Protein AF-A0A945K4Z3-F1 (afdb_monomer)

Structure (mmCIF, N/CA/C/O backbone):
data_AF-A0A945K4Z3-F1
#
_entry.id   AF-A0A945K4Z3-F1
#
loop_
_atom_site.group_PDB
_atom_site.id
_atom_site.type_symbol
_atom_site.label_atom_id
_atom_site.label_alt_id
_atom_site.label_comp_id
_atom_site.label_asym_id
_atom_site.label_entity_id
_atom_site.label_seq_id
_atom_site.pdbx_PDB_ins_code
_atom_site.Cartn_x
_atom_site.Cartn_y
_atom_site.Cartn_z
_atom_site.occupancy
_atom_site.B_iso_or_equiv
_atom_site.auth_seq_id
_atom_site.auth_comp_id
_atom_site.auth_asym_id
_atom_site.auth_atom_id
_atom_site.pdbx_PDB_model_num
ATOM 1 N N . ASN A 1 1 ? 0.523 -4.259 -17.256 1.00 83.69 1 ASN A N 1
ATOM 2 C CA . ASN A 1 1 ? -0.052 -3.913 -15.933 1.00 83.69 1 ASN A CA 1
ATOM 3 C C . ASN A 1 1 ? 0.681 -2.708 -15.361 1.00 83.69 1 ASN A C 1
ATOM 5 O O . ASN A 1 1 ? 0.975 -2.673 -14.169 1.00 83.69 1 ASN A O 1
ATOM 9 N N . SER A 1 2 ? 0.991 -1.750 -16.234 1.00 90.00 2 SER A N 1
ATOM 10 C CA . SER A 1 2 ? 1.442 -0.426 -15.845 1.00 90.00 2 SER A CA 1
ATOM 11 C C . SER A 1 2 ? 0.207 0.399 -15.482 1.00 90.00 2 SER A C 1
ATOM 13 O O . SER A 1 2 ? -0.814 0.267 -16.160 1.00 90.00 2 SER A O 1
ATOM 15 N N . PRO A 1 3 ? 0.252 1.267 -14.459 1.00 90.25 3 PRO A N 1
ATOM 16 C CA . PRO A 1 3 ? -0.795 2.262 -14.246 1.00 90.25 3 PRO A CA 1
ATOM 17 C C . PRO A 1 3 ? -1.034 3.139 -15.486 1.00 90.25 3 PRO A C 1
ATOM 19 O O . PRO A 1 3 ? -2.177 3.495 -15.768 1.00 90.25 3 PRO A O 1
ATOM 22 N N . PHE A 1 4 ? 0.016 3.432 -16.263 1.00 90.62 4 PHE A N 1
ATOM 23 C CA . PHE A 1 4 ? -0.075 4.251 -17.474 1.00 90.62 4 PHE A CA 1
ATOM 24 C C . PHE A 1 4 ? -0.859 3.580 -18.604 1.00 90.62 4 PHE A C 1
ATOM 26 O O . PHE A 1 4 ? -1.441 4.293 -19.413 1.00 90.62 4 PHE A O 1
ATOM 33 N N . ASP A 1 5 ? -0.964 2.244 -18.613 1.00 88.62 5 ASP A N 1
ATOM 34 C CA . ASP A 1 5 ? -1.812 1.509 -19.567 1.00 88.62 5 ASP A CA 1
ATOM 35 C C . ASP A 1 5 ? -3.299 1.898 -19.420 1.00 88.62 5 ASP A C 1
ATOM 37 O O . ASP A 1 5 ? -4.086 1.730 -20.350 1.00 88.62 5 ASP A O 1
ATOM 41 N N . TYR A 1 6 ? -3.694 2.394 -18.241 1.00 87.44 6 TYR A N 1
ATOM 42 C CA . TYR A 1 6 ? -5.079 2.729 -17.902 1.00 87.44 6 TYR A CA 1
ATOM 43 C C . TYR A 1 6 ? -5.324 4.237 -17.794 1.00 87.44 6 TYR A C 1
ATOM 45 O O . TYR A 1 6 ? -6.465 4.687 -17.920 1.00 87.44 6 TYR A O 1
ATOM 53 N N . ILE A 1 7 ? -4.273 5.031 -17.575 1.00 82.75 7 ILE A N 1
ATOM 54 C CA . ILE A 1 7 ? -4.362 6.492 -17.555 1.00 82.75 7 ILE A CA 1
ATOM 55 C C . ILE A 1 7 ? -4.650 6.963 -18.985 1.00 82.75 7 ILE A C 1
ATOM 57 O O . ILE A 1 7 ? -3.858 6.744 -19.893 1.00 82.75 7 ILE A O 1
ATOM 61 N N . ASN A 1 8 ? -5.797 7.617 -19.181 1.00 74.94 8 ASN A N 1
ATOM 62 C CA . ASN A 1 8 ? -6.318 8.051 -20.488 1.00 74.94 8 ASN A CA 1
ATOM 63 C C . ASN A 1 8 ? -6.754 6.921 -21.438 1.00 74.94 8 ASN A C 1
ATOM 65 O O . ASN A 1 8 ? -7.020 7.180 -22.612 1.00 74.94 8 ASN A O 1
ATOM 69 N N . ALA A 1 9 ? -6.879 5.685 -20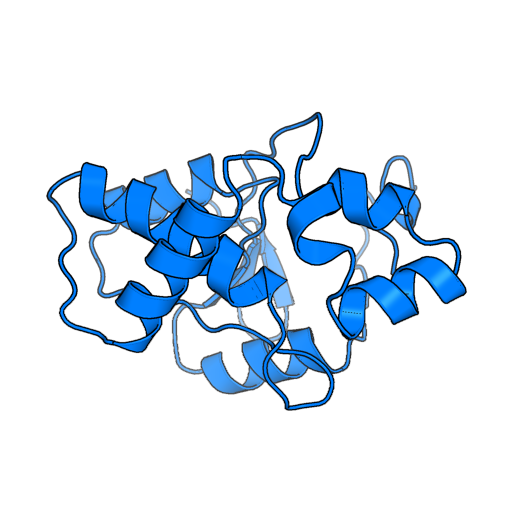.952 1.00 82.38 9 ALA A N 1
ATOM 70 C CA . ALA A 1 9 ? -7.488 4.615 -21.729 1.00 82.38 9 ALA A CA 1
ATOM 71 C C . ALA A 1 9 ? -9.018 4.772 -21.784 1.00 82.38 9 ALA A C 1
ATOM 73 O O . ALA A 1 9 ? -9.649 5.253 -20.838 1.00 82.38 9 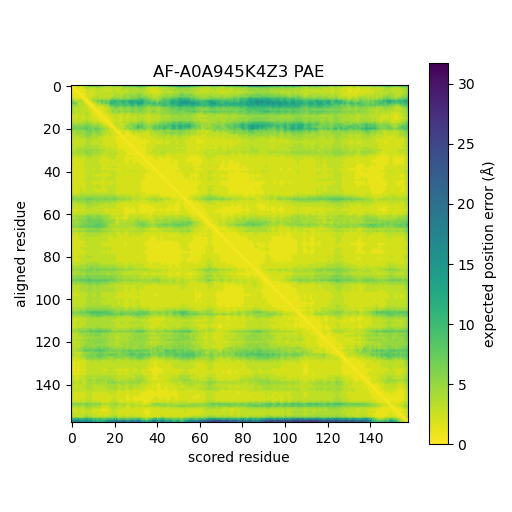ALA A O 1
ATOM 74 N N . ASP A 1 10 ? -9.641 4.304 -22.868 1.00 86.88 10 ASP A N 1
ATOM 75 C CA . ASP A 1 10 ? -11.102 4.223 -22.983 1.00 86.88 10 ASP A CA 1
ATOM 76 C C . ASP A 1 10 ? -11.646 3.037 -22.162 1.00 86.88 10 ASP A C 1
ATOM 78 O O . ASP A 1 10 ? -12.059 2.003 -22.693 1.00 86.88 10 ASP A O 1
ATOM 82 N N . VAL A 1 11 ? -11.576 3.167 -20.835 1.00 88.38 11 VAL A N 1
ATOM 83 C CA . VAL A 1 11 ? -12.037 2.166 -19.854 1.00 88.38 11 VAL A CA 1
ATOM 84 C C . VAL A 1 11 ? -13.273 2.623 -19.079 1.00 88.38 11 VAL A C 1
ATOM 86 O O . VAL A 1 11 ? -13.839 1.862 -18.296 1.00 88.38 11 VAL A O 1
ATOM 89 N N . LYS A 1 12 ? -13.726 3.862 -19.294 1.00 88.00 12 LYS A N 1
ATOM 90 C CA . LYS A 1 12 ? -14.874 4.426 -18.582 1.00 88.00 12 LYS A CA 1
ATOM 91 C C . LYS A 1 12 ? -16.141 3.623 -18.888 1.00 88.00 12 LYS A C 1
ATOM 93 O O . LYS A 1 12 ? -16.474 3.387 -20.043 1.00 88.00 12 LYS A O 1
ATOM 98 N N . GLY A 1 13 ? -16.851 3.210 -17.838 1.00 89.69 13 GLY A N 1
ATOM 99 C CA . GLY A 1 13 ? -18.079 2.414 -17.954 1.00 89.69 13 GLY A CA 1
ATOM 100 C C . GLY A 1 13 ? -17.862 0.960 -18.391 1.00 89.69 13 GLY A C 1
ATOM 101 O O . GLY A 1 13 ? -18.836 0.227 -18.543 1.00 89.69 13 GLY A O 1
ATOM 102 N N . LYS A 1 14 ? -16.611 0.522 -18.577 1.00 92.50 14 LYS A N 1
ATOM 103 C CA . LYS A 1 14 ? -16.276 -0.858 -18.942 1.00 92.50 14 LYS A CA 1
ATOM 104 C C . LYS A 1 14 ? -15.877 -1.657 -17.704 1.00 92.50 14 LYS A C 1
ATOM 106 O O . LYS A 1 14 ? -15.382 -1.112 -16.721 1.00 92.50 14 LYS A O 1
ATOM 111 N N . THR A 1 15 ? -16.068 -2.972 -17.769 1.00 92.25 15 THR A N 1
ATOM 112 C CA . THR A 1 15 ? -15.500 -3.898 -16.780 1.00 92.25 15 THR A CA 1
ATOM 113 C C . THR A 1 15 ? -14.079 -4.251 -17.197 1.00 92.25 15 THR A C 1
ATOM 115 O O . THR A 1 15 ? -13.867 -4.751 -18.300 1.00 92.25 15 THR A O 1
ATOM 118 N N . LEU A 1 16 ? -13.114 -4.012 -16.311 1.00 91.44 16 LEU A N 1
ATOM 119 C CA . LEU A 1 16 ? -11.723 -4.379 -16.535 1.00 91.44 16 LEU A CA 1
ATOM 120 C C . LEU A 1 16 ? -11.427 -5.740 -15.891 1.00 91.44 16 LEU A C 1
ATOM 122 O O . LEU A 1 16 ? -11.556 -5.899 -14.679 1.00 91.44 16 LEU A O 1
ATOM 126 N N . VAL A 1 17 ? -11.003 -6.714 -16.699 1.00 90.56 17 VAL A N 1
ATOM 127 C CA . VAL A 1 17 ? -10.554 -8.026 -16.212 1.00 90.56 17 VAL A CA 1
ATOM 128 C C . VAL A 1 17 ? -9.042 -7.982 -16.010 1.00 90.56 17 VAL A C 1
ATOM 130 O O . VAL A 1 17 ? -8.273 -7.978 -16.969 1.00 90.56 17 VAL A O 1
ATOM 133 N N . LEU A 1 18 ? -8.616 -7.935 -14.748 1.00 87.06 18 LEU A N 1
ATOM 134 C CA . LEU A 1 18 ? -7.210 -7.904 -14.343 1.00 87.06 18 LEU A CA 1
ATOM 135 C C . LEU A 1 18 ? -6.791 -9.267 -13.800 1.00 87.06 18 LEU A C 1
ATOM 137 O O . LEU A 1 18 ? -7.379 -9.765 -12.844 1.00 87.06 18 LEU A O 1
ATOM 141 N N . THR A 1 19 ? -5.719 -9.830 -14.350 1.00 82.31 19 THR A N 1
ATOM 142 C CA . THR A 1 19 ? -5.050 -10.989 -13.755 1.00 82.31 19 THR A CA 1
ATOM 143 C C . THR A 1 19 ? -3.668 -10.590 -13.259 1.00 82.31 19 THR A C 1
ATOM 145 O O . THR A 1 19 ? -2.821 -10.104 -14.009 1.00 82.31 19 THR A O 1
ATOM 148 N N . THR A 1 20 ? -3.442 -10.755 -11.959 1.00 82.81 20 THR A N 1
ATOM 149 C CA . THR A 1 20 ? -2.131 -10.572 -11.329 1.00 82.81 20 THR A CA 1
ATOM 150 C C . THR A 1 20 ? -1.893 -11.728 -10.376 1.00 82.81 20 THR A C 1
ATOM 152 O O . THR A 1 20 ? -2.829 -12.199 -9.741 1.00 82.81 20 THR A O 1
ATOM 155 N N . THR A 1 21 ? -0.656 -12.203 -10.249 1.00 76.06 21 THR A N 1
ATOM 156 C CA . THR A 1 21 ? -0.379 -13.385 -9.418 1.00 76.06 21 THR A CA 1
ATOM 157 C C . THR A 1 21 ? -0.480 -13.082 -7.921 1.00 76.06 21 THR A C 1
ATOM 159 O O . THR A 1 21 ? -1.040 -13.877 -7.175 1.00 76.06 21 THR A O 1
ATOM 162 N N . ASN A 1 22 ? 0.046 -11.938 -7.471 1.00 87.31 22 ASN A N 1
ATOM 163 C CA . ASN A 1 22 ? 0.144 -11.641 -6.036 1.00 87.31 22 ASN A CA 1
ATOM 164 C C . ASN A 1 22 ? -1.129 -10.967 -5.504 1.00 87.31 22 ASN A C 1
ATOM 166 O O . ASN A 1 22 ? -1.696 -11.417 -4.511 1.00 87.31 22 ASN A O 1
ATOM 170 N N . GLY A 1 23 ? -1.612 -9.927 -6.197 1.00 87.56 23 GLY A N 1
ATOM 171 C CA . GLY A 1 23 ? -2.759 -9.134 -5.748 1.00 87.56 23 GLY A CA 1
ATOM 172 C C . GLY A 1 23 ? -4.049 -9.949 -5.669 1.00 87.56 23 GLY A C 1
ATOM 173 O O . GLY A 1 23 ? -4.733 -9.918 -4.649 1.00 87.56 23 GLY A O 1
ATOM 174 N N . THR A 1 24 ? -4.353 -10.745 -6.701 1.00 89.06 24 THR A N 1
ATOM 175 C CA . THR A 1 24 ? -5.568 -11.584 -6.700 1.00 89.06 24 THR A CA 1
ATOM 176 C C . THR A 1 24 ? -5.538 -12.644 -5.599 1.00 89.06 24 THR A C 1
ATOM 178 O O . THR A 1 24 ? -6.554 -12.870 -4.949 1.00 89.06 24 THR A O 1
ATOM 181 N N . LYS A 1 25 ? -4.367 -13.235 -5.317 1.00 91.44 25 LYS A N 1
ATOM 182 C CA . LYS A 1 25 ? -4.189 -14.202 -4.227 1.00 91.44 25 LYS A CA 1
ATOM 183 C C . LYS A 1 25 ? -4.400 -13.563 -2.851 1.00 91.44 25 LYS A C 1
ATOM 185 O O . LYS A 1 25 ? -5.060 -14.164 -2.009 1.00 91.44 25 LYS A O 1
ATOM 190 N N . ALA A 1 26 ? -3.873 -12.359 -2.625 1.00 93.94 26 ALA A N 1
ATOM 191 C CA . ALA A 1 26 ? -4.065 -11.633 -1.368 1.00 93.94 26 ALA A CA 1
ATOM 192 C C . ALA A 1 26 ? -5.547 -11.299 -1.12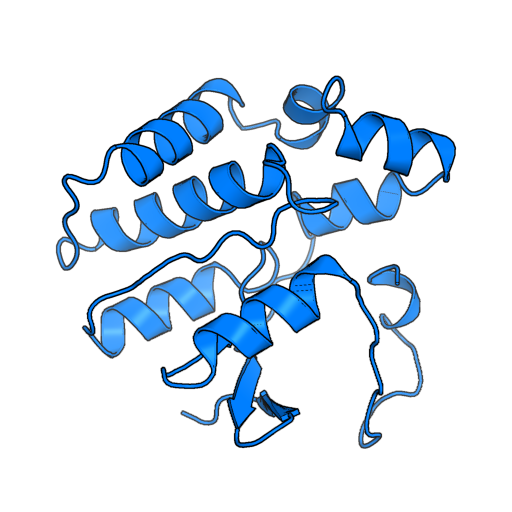8 1.00 93.94 26 ALA A C 1
ATOM 194 O O . ALA A 1 26 ? -6.082 -11.623 -0.069 1.00 93.94 26 ALA A O 1
ATOM 195 N N . ILE A 1 27 ? -6.229 -10.748 -2.140 1.00 95.25 27 ILE A N 1
ATOM 196 C CA . ILE A 1 27 ? -7.668 -10.442 -2.084 1.00 95.25 27 ILE A CA 1
ATOM 197 C C . ILE A 1 27 ? -8.479 -11.715 -1.829 1.00 95.25 27 ILE A C 1
ATOM 199 O O . ILE A 1 27 ? -9.326 -11.738 -0.941 1.00 95.25 27 ILE A O 1
ATOM 203 N N . TYR A 1 28 ? -8.189 -12.793 -2.561 1.00 93.50 28 TYR A N 1
ATOM 204 C CA . TYR A 1 28 ? -8.880 -14.068 -2.393 1.00 93.50 28 TYR A CA 1
ATOM 205 C C . TYR A 1 28 ? -8.716 -14.635 -0.981 1.00 93.50 28 TYR A C 1
ATOM 207 O O . TYR A 1 28 ? -9.676 -15.153 -0.419 1.00 93.50 28 TYR A O 1
ATOM 215 N N . ASN A 1 29 ? -7.529 -14.530 -0.382 1.00 94.12 29 ASN A N 1
ATOM 216 C CA . ASN A 1 29 ? -7.293 -15.009 0.980 1.00 94.12 29 ASN A CA 1
ATOM 217 C C . ASN A 1 29 ? -8.028 -14.173 2.039 1.00 94.12 29 ASN A C 1
ATOM 219 O O . ASN A 1 29 ? -8.418 -14.720 3.064 1.00 94.12 29 ASN A O 1
ATOM 223 N N . ALA A 1 30 ? -8.231 -12.877 1.791 1.00 95.94 30 ALA A N 1
ATOM 224 C CA . ALA A 1 30 ? -8.906 -11.966 2.715 1.00 95.94 30 ALA A CA 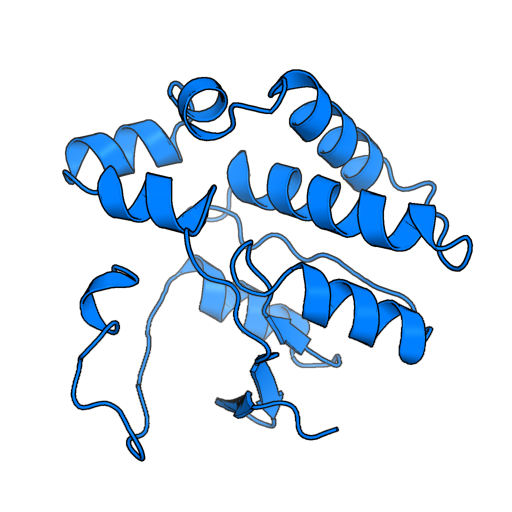1
ATOM 225 C C . ALA A 1 30 ? -10.432 -11.883 2.512 1.00 95.94 30 ALA A C 1
ATOM 227 O O . ALA A 1 30 ? -11.099 -11.179 3.263 1.00 95.94 30 ALA A O 1
ATOM 228 N N . ARG A 1 31 ? -10.991 -12.584 1.516 1.00 95.56 31 ARG A N 1
ATOM 229 C CA . ARG A 1 31 ? -12.374 -12.407 1.023 1.00 95.56 31 ARG A CA 1
ATOM 230 C C . ARG A 1 31 ? -13.493 -12.622 2.052 1.00 95.56 31 ARG A C 1
ATOM 232 O O . ARG A 1 31 ? -14.602 -12.159 1.824 1.00 95.56 31 ARG A O 1
ATOM 239 N N . GLU A 1 32 ? -13.217 -13.329 3.146 1.00 95.62 32 GLU A N 1
ATOM 240 C CA . GLU A 1 32 ? -14.182 -13.551 4.237 1.00 95.62 32 GLU A CA 1
ATOM 241 C C . GLU A 1 32 ? -14.306 -12.320 5.163 1.00 95.62 32 GLU A C 1
ATOM 243 O O . GLU A 1 32 ? -15.127 -12.293 6.077 1.00 95.62 32 GLU A O 1
ATOM 248 N N . HIS A 1 33 ? -13.491 -11.288 4.929 1.00 95.94 33 HIS A N 1
ATOM 249 C CA . HIS A 1 33 ? -13.510 -10.009 5.629 1.00 95.94 33 HIS A CA 1
ATOM 250 C C . HIS A 1 33 ? -13.926 -8.871 4.691 1.00 95.94 33 HIS A C 1
ATOM 252 O O . HIS A 1 33 ? -14.038 -9.025 3.473 1.00 95.94 33 HIS A O 1
ATOM 258 N N . LYS A 1 34 ? -14.101 -7.673 5.254 1.00 96.56 34 LYS A N 1
ATOM 259 C CA . LYS A 1 34 ? -14.237 -6.452 4.460 1.00 96.56 34 LYS A CA 1
ATOM 260 C C . LYS A 1 34 ? -12.885 -6.090 3.839 1.00 96.56 34 LYS A C 1
ATOM 262 O O . LYS A 1 34 ? -11.977 -5.654 4.540 1.00 96.56 34 LYS A O 1
ATOM 267 N N . VAL A 1 35 ? -12.758 -6.259 2.523 1.00 97.75 35 VAL A N 1
ATOM 268 C CA . VAL A 1 35 ? -11.503 -6.011 1.797 1.00 97.75 35 VAL A CA 1
ATOM 269 C C . VAL A 1 35 ? -11.591 -4.718 1.001 1.00 97.75 35 VAL A C 1
ATOM 271 O O . VAL A 1 35 ? -12.395 -4.610 0.078 1.00 97.75 35 VAL A O 1
ATOM 274 N N . ILE A 1 36 ? -10.709 -3.771 1.306 1.00 97.88 36 ILE A N 1
ATOM 275 C CA . ILE A 1 36 ? -10.423 -2.611 0.457 1.00 97.88 36 ILE A CA 1
ATOM 276 C C . ILE A 1 36 ? -8.994 -2.702 -0.078 1.00 97.88 36 ILE A C 1
ATOM 278 O O . ILE A 1 36 ? -8.130 -3.312 0.550 1.00 97.88 36 ILE A O 1
ATOM 282 N N . THR A 1 37 ? -8.723 -2.095 -1.233 1.00 97.12 37 THR A N 1
ATOM 283 C CA . THR A 1 37 ? -7.356 -2.008 -1.773 1.00 97.12 37 THR A CA 1
ATOM 284 C C . THR A 1 37 ? -6.794 -0.605 -1.613 1.00 97.12 37 THR A C 1
ATOM 286 O O . THR A 1 37 ? -7.472 0.380 -1.917 1.00 97.12 37 THR A O 1
ATOM 289 N N . ALA A 1 38 ? -5.532 -0.518 -1.210 1.00 97.81 38 ALA A N 1
ATOM 290 C CA . ALA A 1 38 ? -4.852 0.744 -0.976 1.00 97.81 38 ALA A CA 1
ATOM 291 C C . ALA A 1 38 ? -3.493 0.782 -1.682 1.00 97.81 38 ALA A C 1
ATOM 293 O O . ALA A 1 38 ? -2.827 -0.238 -1.847 1.00 97.81 38 ALA A O 1
ATOM 294 N N . SER A 1 39 ? -3.095 1.976 -2.108 1.00 97.38 39 SER A N 1
ATOM 295 C CA . SER A 1 39 ? -1.759 2.300 -2.609 1.00 97.38 39 SER A CA 1
ATOM 296 C C . SER A 1 39 ? -1.465 3.777 -2.335 1.00 97.38 39 SER A C 1
ATOM 298 O O . SER A 1 39 ? -2.327 4.508 -1.841 1.00 97.38 39 SER A O 1
ATOM 300 N N . TYR A 1 40 ? -0.268 4.264 -2.667 1.00 98.00 40 TYR A N 1
ATOM 301 C CA . TYR A 1 40 ? 0.085 5.668 -2.425 1.00 98.00 40 TYR A CA 1
ATOM 302 C C . TYR A 1 40 ? -0.842 6.678 -3.122 1.00 98.00 40 TYR A C 1
ATOM 304 O O . TYR A 1 40 ? -0.955 7.813 -2.656 1.00 98.00 40 TYR A O 1
ATOM 312 N N . ILE A 1 41 ? -1.551 6.279 -4.188 1.00 97.44 41 ILE A N 1
ATOM 313 C CA . ILE A 1 41 ? -2.476 7.172 -4.899 1.00 97.44 41 ILE A CA 1
ATOM 314 C C . ILE A 1 41 ? -3.720 7.512 -4.068 1.00 97.44 41 ILE A C 1
ATOM 316 O O . ILE A 1 41 ? -4.272 8.592 -4.235 1.00 97.44 41 ILE A O 1
ATOM 320 N N . ASN A 1 42 ? -4.161 6.622 -3.173 1.00 97.94 42 ASN A N 1
ATOM 321 C CA . ASN A 1 42 ? -5.392 6.779 -2.389 1.00 97.94 42 ASN A CA 1
ATOM 322 C C . ASN A 1 42 ? -5.173 6.631 -0.872 1.00 97.94 42 ASN A C 1
ATOM 324 O O . ASN A 1 42 ? -6.134 6.492 -0.120 1.00 97.94 42 ASN A O 1
ATOM 328 N N . ILE A 1 43 ? -3.922 6.679 -0.405 1.00 98.62 43 ILE A N 1
ATOM 329 C CA . ILE A 1 43 ? -3.570 6.429 1.001 1.00 98.62 43 ILE A CA 1
ATOM 330 C C . ILE A 1 43 ? -4.292 7.362 1.986 1.00 98.62 43 ILE A C 1
ATOM 332 O O . ILE A 1 43 ? -4.741 6.911 3.033 1.00 98.62 43 ILE A O 1
ATOM 336 N N . GLU A 1 44 ? -4.460 8.639 1.637 1.00 98.06 44 GLU A N 1
ATOM 337 C CA . GLU A 1 44 ? -5.101 9.642 2.500 1.00 98.06 44 GLU A CA 1
ATOM 338 C C . GLU A 1 44 ? -6.594 9.361 2.697 1.00 98.06 44 GLU A C 1
ATOM 340 O O . GLU A 1 44 ? -7.082 9.360 3.827 1.00 98.06 44 GLU A O 1
ATOM 345 N N . VAL A 1 45 ? -7.321 9.074 1.609 1.00 98.19 45 VAL A N 1
ATOM 346 C CA . VAL A 1 45 ? -8.756 8.770 1.689 1.00 98.19 45 VAL A CA 1
ATOM 347 C C . VAL A 1 45 ? -8.996 7.422 2.371 1.00 98.19 45 VAL A C 1
ATOM 349 O O . VAL A 1 45 ? -9.925 7.305 3.164 1.00 98.19 45 VAL A O 1
ATOM 352 N N . VAL A 1 46 ? -8.116 6.436 2.149 1.00 98.56 46 VAL A N 1
ATOM 353 C CA . VAL A 1 46 ? -8.151 5.149 2.859 1.00 98.56 46 VAL A CA 1
ATOM 354 C C . VAL A 1 46 ? -7.932 5.348 4.357 1.00 98.56 46 VAL A C 1
ATOM 356 O O . VAL A 1 46 ? -8.723 4.842 5.147 1.00 98.56 46 VAL A O 1
ATOM 359 N N . ALA A 1 47 ? -6.903 6.099 4.763 1.00 98.50 47 ALA A N 1
ATOM 360 C CA . ALA A 1 47 ? -6.637 6.364 6.175 1.00 98.50 47 ALA A CA 1
ATOM 361 C C . ALA A 1 47 ? -7.832 7.055 6.842 1.00 98.50 47 ALA A C 1
ATOM 363 O O . ALA A 1 47 ? -8.305 6.593 7.879 1.00 98.50 47 ALA A O 1
ATOM 364 N N . LYS A 1 48 ? -8.375 8.104 6.208 1.00 98.12 48 LYS A N 1
ATOM 365 C CA . LYS A 1 48 ? -9.569 8.807 6.692 1.00 98.12 48 LYS A CA 1
ATOM 366 C C . LYS A 1 48 ? -10.752 7.856 6.878 1.00 98.12 48 LYS A C 1
ATOM 368 O O . LYS A 1 48 ? -11.340 7.835 7.954 1.00 98.12 48 LYS A O 1
ATOM 373 N N . HIS A 1 49 ? -11.056 7.046 5.867 1.00 98.06 49 HIS A N 1
ATOM 374 C CA . HIS A 1 49 ? -12.150 6.082 5.921 1.00 98.06 49 HIS A CA 1
ATOM 375 C C . HIS A 1 49 ? -11.989 5.090 7.081 1.00 98.06 49 HIS A C 1
ATOM 377 O O . HIS A 1 49 ? -12.912 4.902 7.866 1.00 98.06 49 HIS A O 1
ATOM 383 N N . LEU A 1 50 ? -10.798 4.509 7.250 1.00 98.06 50 LEU A N 1
ATOM 384 C CA . LEU A 1 50 ? -10.523 3.589 8.357 1.00 98.06 50 LEU A CA 1
ATOM 385 C C . LEU A 1 50 ? -10.670 4.282 9.725 1.00 98.06 50 LEU A C 1
ATOM 387 O O . LEU A 1 50 ? -11.213 3.700 10.662 1.00 98.06 50 LEU A O 1
ATOM 391 N N . ILE A 1 51 ? -10.228 5.534 9.861 1.00 98.31 51 ILE A N 1
ATOM 392 C CA . ILE A 1 51 ? -10.375 6.336 11.091 1.00 98.31 51 ILE A CA 1
ATOM 393 C C . ILE A 1 51 ? -11.843 6.643 11.415 1.00 98.31 51 ILE A C 1
ATOM 395 O O . ILE A 1 51 ? -12.203 6.742 12.593 1.00 98.31 51 ILE A O 1
ATOM 399 N N . GLU A 1 52 ? -12.679 6.826 10.397 1.00 96.75 52 GLU A N 1
ATOM 400 C CA . GLU A 1 52 ? -14.117 7.065 10.543 1.00 96.75 52 GLU A CA 1
ATOM 401 C C . GLU A 1 52 ? -14.872 5.784 10.913 1.00 96.75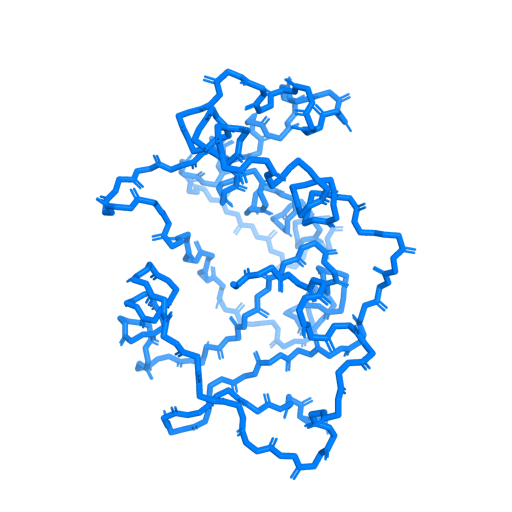 52 GLU A C 1
ATOM 403 O O . GLU A 1 52 ? -15.708 5.825 11.812 1.00 96.75 52 GLU A O 1
ATOM 408 N N . GLU A 1 53 ? -14.541 4.648 10.291 1.00 95.50 53 GLU A N 1
ATOM 409 C CA . GLU A 1 53 ? -15.196 3.366 10.582 1.00 95.50 53 GLU A CA 1
ATOM 410 C C . GLU A 1 53 ? -14.810 2.758 11.928 1.00 95.50 53 GLU A C 1
ATOM 412 O O . GLU A 1 53 ? -15.620 2.058 12.528 1.00 95.50 53 GLU A O 1
ATOM 417 N N . HIS A 1 54 ? -13.586 3.020 12.392 1.00 93.56 54 HIS A N 1
ATOM 418 C CA . HIS A 1 54 ? -13.095 2.592 13.703 1.00 93.56 54 HIS A CA 1
ATOM 419 C C . HIS A 1 54 ? -13.197 1.071 13.957 1.00 93.56 54 HIS A C 1
ATOM 421 O O . HIS A 1 54 ? -13.517 0.628 15.058 1.00 93.56 54 HIS A O 1
ATOM 427 N N . ASN A 1 55 ? -12.912 0.270 12.928 1.00 96.38 55 ASN A N 1
ATOM 428 C CA . ASN A 1 55 ? -12.800 -1.188 13.019 1.00 96.38 55 ASN A CA 1
ATOM 429 C C . ASN A 1 55 ? -11.344 -1.619 13.250 1.00 96.38 55 ASN A C 1
ATOM 431 O O . ASN A 1 55 ? -10.421 -0.875 12.927 1.00 96.38 55 ASN A O 1
ATOM 435 N N . ASP A 1 56 ? -11.120 -2.853 13.707 1.00 96.81 56 ASP A N 1
ATOM 436 C CA . ASP A 1 56 ? -9.782 -3.454 13.680 1.00 96.81 56 ASP A CA 1
ATOM 437 C C . ASP A 1 56 ? -9.272 -3.584 12.234 1.00 96.81 56 ASP A C 1
ATOM 439 O O . ASP A 1 56 ? -9.996 -4.017 11.333 1.00 96.81 56 ASP A O 1
ATOM 443 N N . VAL A 1 57 ? -8.004 -3.224 12.005 1.00 97.50 57 VAL A N 1
ATOM 444 C CA . VAL A 1 57 ? -7.400 -3.173 10.664 1.00 97.50 57 VAL A CA 1
ATOM 445 C C . VAL A 1 57 ? -6.255 -4.170 10.538 1.00 97.50 57 VAL A C 1
ATOM 447 O O . VAL A 1 57 ? -5.307 -4.158 11.322 1.00 97.50 57 VAL A O 1
ATOM 450 N N . ILE A 1 58 ? -6.294 -4.975 9.474 1.00 97.81 58 ILE A N 1
ATOM 451 C CA . ILE A 1 58 ? -5.174 -5.808 9.027 1.00 97.81 58 ILE A CA 1
ATOM 452 C C . ILE A 1 58 ? -4.642 -5.240 7.711 1.00 97.81 58 ILE A C 1
ATOM 454 O O . ILE A 1 58 ? -5.361 -5.188 6.714 1.00 97.81 58 ILE A O 1
ATOM 458 N N . ILE A 1 59 ? -3.362 -4.860 7.683 1.00 98.00 59 ILE A N 1
ATOM 459 C CA . ILE A 1 59 ? -2.678 -4.476 6.443 1.00 98.00 59 ILE A CA 1
ATOM 460 C C . ILE A 1 59 ? -2.034 -5.724 5.834 1.00 98.00 59 ILE A C 1
ATOM 462 O O . ILE A 1 59 ? -0.948 -6.147 6.235 1.00 98.00 59 ILE A O 1
ATOM 466 N N . LEU A 1 60 ? -2.716 -6.334 4.864 1.00 97.19 60 LEU A N 1
ATOM 467 C CA . LEU A 1 60 ? -2.232 -7.533 4.182 1.00 97.19 60 LEU A CA 1
ATOM 468 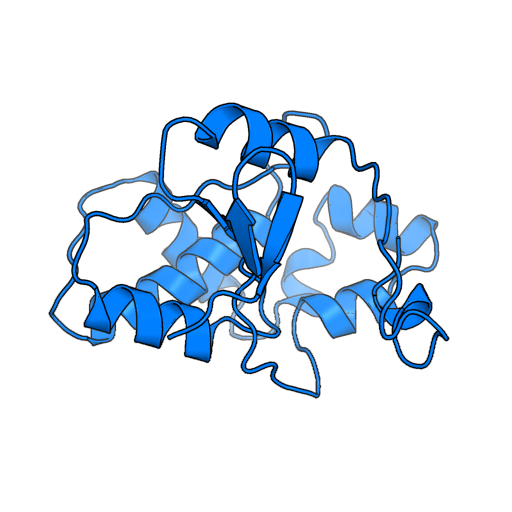C C . LEU A 1 60 ? -1.321 -7.168 3.000 1.00 97.19 60 LEU A C 1
ATOM 470 O O . LEU A 1 60 ? -1.795 -6.789 1.930 1.00 97.19 60 LEU A O 1
ATOM 474 N N . CYS A 1 61 ? -0.010 -7.327 3.183 1.00 96.38 61 CYS A N 1
ATOM 475 C CA . CYS A 1 61 ? 0.972 -7.186 2.105 1.00 96.38 61 CYS A CA 1
ATOM 476 C C . CYS A 1 61 ? 0.853 -8.356 1.115 1.00 96.38 61 CYS A C 1
ATOM 478 O O . CYS A 1 61 ? 0.827 -9.521 1.518 1.00 96.38 61 CYS A O 1
ATOM 480 N N . SER A 1 62 ? 0.797 -8.056 -0.184 1.00 93.25 62 SER A N 1
ATOM 481 C CA . SER A 1 62 ? 0.628 -9.065 -1.237 1.00 93.25 62 SER A CA 1
ATOM 482 C C . SER A 1 62 ? 1.907 -9.857 -1.513 1.00 93.25 62 SER A C 1
ATOM 484 O O . SER A 1 62 ? 1.846 -11.007 -1.965 1.00 93.25 62 SER A O 1
ATOM 486 N N . GLY A 1 63 ? 3.059 -9.250 -1.218 1.00 92.62 63 GLY A N 1
ATOM 487 C CA . GLY A 1 63 ? 4.358 -9.836 -1.481 1.00 92.62 63 GLY A CA 1
ATOM 488 C C . GLY A 1 63 ? 4.657 -9.941 -2.974 1.00 92.62 63 GLY A C 1
ATOM 489 O O . GLY A 1 63 ? 3.893 -9.535 -3.857 1.00 92.62 63 GLY A O 1
ATOM 490 N N . TRP A 1 64 ? 5.783 -10.574 -3.280 1.00 88.69 64 TRP A N 1
ATOM 491 C CA . TRP A 1 64 ? 6.178 -10.856 -4.649 1.00 88.69 64 TRP A CA 1
ATOM 492 C C . TRP A 1 64 ? 6.627 -12.304 -4.801 1.00 88.69 64 TRP A C 1
ATOM 494 O O . TRP A 1 64 ? 7.544 -12.740 -4.120 1.00 88.69 64 TRP A O 1
ATOM 504 N N . LYS A 1 65 ? 5.978 -13.078 -5.687 1.00 85.50 65 LYS A N 1
ATOM 505 C CA . LYS A 1 65 ? 6.267 -14.516 -5.891 1.00 85.50 65 LYS A CA 1
ATOM 506 C C . LYS A 1 65 ? 6.158 -15.354 -4.607 1.00 85.50 65 LYS A C 1
ATOM 508 O O . LYS A 1 65 ? 6.899 -16.314 -4.421 1.00 85.50 65 LYS A O 1
ATOM 513 N N . GLY A 1 66 ? 5.226 -14.991 -3.726 1.00 84.94 66 GLY A N 1
ATOM 514 C CA . GLY A 1 66 ? 5.023 -15.678 -2.448 1.00 84.94 66 GLY A CA 1
ATOM 515 C C . GLY A 1 66 ? 6.104 -15.401 -1.402 1.00 84.94 66 GLY A C 1
ATOM 516 O O . GLY A 1 66 ? 6.110 -16.066 -0.372 1.00 84.94 66 GLY A O 1
ATOM 517 N N . VAL A 1 67 ? 6.993 -14.436 -1.650 1.00 90.25 67 VAL A N 1
ATOM 518 C CA . VAL A 1 67 ? 7.985 -13.973 -0.679 1.00 90.25 67 VAL A CA 1
ATOM 519 C C . VAL A 1 67 ? 7.780 -12.497 -0.354 1.00 90.25 67 VAL A C 1
ATOM 521 O O . VAL A 1 67 ? 7.055 -11.774 -1.037 1.00 90.25 67 VAL A O 1
ATOM 524 N N . PHE A 1 68 ? 8.438 -12.060 0.709 1.00 93.19 68 PHE A N 1
ATOM 525 C CA . PHE A 1 68 ? 8.496 -10.669 1.131 1.00 93.19 68 PHE A CA 1
ATOM 526 C C . PHE A 1 68 ? 9.098 -9.759 0.039 1.00 93.19 68 PHE A C 1
ATOM 528 O O . PHE A 1 68 ? 10.120 -10.094 -0.565 1.00 93.19 68 PHE A O 1
ATOM 535 N N . ASN A 1 69 ? 8.485 -8.595 -0.186 1.00 94.12 69 ASN A N 1
ATOM 536 C CA . ASN A 1 69 ? 9.009 -7.479 -0.978 1.00 94.12 69 ASN A CA 1
ATOM 537 C C . ASN A 1 69 ? 9.088 -6.226 -0.093 1.00 94.12 69 ASN A C 1
ATOM 539 O O . ASN A 1 69 ? 8.358 -6.123 0.883 1.00 94.12 69 ASN A O 1
ATOM 543 N N . LEU A 1 70 ? 9.996 -5.292 -0.385 1.00 95.94 70 LEU A N 1
ATOM 544 C CA . LEU A 1 70 ? 10.253 -4.162 0.520 1.00 95.94 70 LEU A CA 1
ATOM 545 C C . LEU A 1 70 ? 9.177 -3.073 0.434 1.00 95.94 70 LEU A C 1
ATOM 547 O O . LEU A 1 70 ? 8.888 -2.415 1.426 1.00 95.94 70 LEU A O 1
ATOM 551 N N . GLU A 1 71 ? 8.583 -2.877 -0.735 1.00 95.12 71 GLU A N 1
ATOM 552 C CA . GLU A 1 71 ? 7.624 -1.807 -0.984 1.00 95.12 71 GLU A CA 1
ATOM 553 C C . GLU A 1 71 ? 6.278 -1.997 -0.266 1.00 95.12 71 GLU A C 1
ATOM 555 O O . GLU A 1 71 ? 5.748 -1.008 0.240 1.00 95.12 71 GLU A O 1
ATOM 560 N N . ASP A 1 72 ? 5.749 -3.225 -0.152 1.00 96.69 72 ASP A N 1
ATOM 561 C CA . ASP A 1 72 ? 4.452 -3.454 0.510 1.00 96.69 72 ASP A CA 1
ATOM 562 C C . ASP A 1 72 ? 4.512 -3.103 2.018 1.00 96.69 72 ASP A C 1
ATOM 564 O O . ASP A 1 72 ? 3.668 -2.331 2.478 1.00 96.69 72 ASP A O 1
ATOM 568 N N . PRO A 1 73 ? 5.508 -3.565 2.808 1.00 97.56 73 PRO A N 1
ATOM 569 C CA . PRO A 1 73 ? 5.668 -3.170 4.209 1.00 97.56 73 PRO A CA 1
ATOM 570 C C . PRO A 1 73 ? 5.986 -1.686 4.386 1.00 97.56 73 PRO A C 1
ATOM 572 O O . PRO A 1 73 ? 5.521 -1.070 5.336 1.00 97.56 73 PRO A O 1
ATOM 575 N N . ILE A 1 74 ? 6.751 -1.068 3.482 1.00 98.06 74 ILE A N 1
ATOM 576 C CA . ILE A 1 74 ? 6.998 0.381 3.558 1.00 98.06 74 ILE A CA 1
ATOM 577 C C . ILE A 1 74 ? 5.688 1.161 3.370 1.00 98.06 74 ILE A C 1
ATOM 579 O O . ILE A 1 74 ? 5.411 2.109 4.115 1.00 98.06 74 ILE A O 1
ATOM 583 N N . PHE A 1 75 ? 4.844 0.735 2.424 1.00 98.31 75 PHE A N 1
ATOM 584 C CA . PHE A 1 75 ? 3.493 1.269 2.284 1.00 98.31 75 PHE A CA 1
ATOM 585 C C . PHE A 1 75 ? 2.662 1.024 3.550 1.00 98.31 75 PHE A C 1
ATOM 587 O O . PHE A 1 75 ? 2.029 1.954 4.052 1.00 98.31 75 PHE A O 1
ATOM 594 N N . ALA A 1 76 ? 2.722 -0.184 4.121 1.00 98.44 76 ALA A N 1
ATOM 595 C CA . ALA A 1 76 ? 2.038 -0.509 5.370 1.00 98.44 76 ALA A CA 1
ATOM 596 C C . ALA A 1 76 ? 2.467 0.413 6.520 1.00 98.44 76 ALA A C 1
ATOM 598 O O . ALA A 1 76 ? 1.610 0.921 7.234 1.00 98.44 76 ALA A O 1
ATOM 599 N N . GLY A 1 77 ? 3.765 0.701 6.657 1.00 98.31 77 GLY A N 1
ATOM 600 C CA . GLY A 1 77 ? 4.285 1.661 7.632 1.00 98.31 77 GLY A CA 1
ATOM 601 C C . GLY A 1 77 ? 3.777 3.085 7.392 1.00 98.31 77 GLY A C 1
ATOM 602 O O . GLY A 1 77 ? 3.484 3.803 8.344 1.00 98.31 77 GLY A O 1
ATOM 603 N N . SER A 1 78 ? 3.608 3.476 6.125 1.00 98.50 78 SER A N 1
ATOM 604 C CA . SER A 1 78 ? 3.082 4.799 5.757 1.00 98.50 78 SER A CA 1
ATOM 605 C C . SER A 1 78 ? 1.623 4.945 6.188 1.00 98.50 78 SER A C 1
ATOM 607 O O . SER A 1 78 ? 1.258 5.937 6.814 1.00 98.50 78 SER A O 1
ATOM 609 N N . LEU A 1 79 ? 0.799 3.933 5.901 1.00 98.69 79 LEU A N 1
ATOM 610 C CA . LEU A 1 79 ? -0.602 3.908 6.316 1.00 98.69 79 LEU A CA 1
ATOM 611 C C . LEU A 1 79 ? -0.727 3.799 7.842 1.00 98.69 79 LEU A C 1
ATOM 613 O O . LEU A 1 79 ? -1.543 4.491 8.439 1.00 98.69 79 LEU A O 1
ATOM 617 N N . ALA A 1 80 ? 0.111 2.981 8.480 1.00 98.19 80 ALA A N 1
ATOM 618 C CA . ALA A 1 80 ? 0.123 2.802 9.926 1.00 98.19 80 ALA A CA 1
ATOM 619 C C . ALA A 1 80 ? 0.403 4.103 10.679 1.00 98.19 80 ALA A C 1
ATOM 621 O O . ALA A 1 80 ? -0.296 4.386 11.647 1.00 98.19 80 ALA A O 1
ATOM 622 N N . ASN A 1 81 ? 1.379 4.902 10.232 1.00 97.88 81 ASN A N 1
ATOM 623 C CA . ASN A 1 81 ? 1.652 6.206 10.839 1.00 97.88 81 ASN A CA 1
ATOM 624 C C . ASN A 1 81 ? 0.404 7.099 10.798 1.00 97.88 81 ASN A C 1
ATOM 626 O O . ASN A 1 81 ? -0.009 7.583 11.842 1.00 97.88 81 ASN A O 1
ATOM 630 N N . LEU A 1 82 ? -0.271 7.212 9.646 1.00 98.38 82 LEU A N 1
ATOM 631 C CA . LEU A 1 82 ? -1.506 8.003 9.531 1.00 98.38 82 LEU A CA 1
ATOM 632 C C . LEU A 1 82 ? -2.612 7.525 10.487 1.00 98.38 82 LEU A C 1
ATOM 634 O O . LEU A 1 82 ? -3.337 8.340 11.053 1.00 98.38 82 LEU A O 1
ATOM 638 N N . LEU A 1 83 ? -2.758 6.208 10.664 1.00 98.31 83 LEU A N 1
ATOM 639 C CA . LEU A 1 83 ? -3.751 5.643 11.579 1.00 98.31 83 LEU A CA 1
ATOM 640 C C . LEU A 1 83 ? -3.384 5.897 13.047 1.00 98.31 83 LEU A C 1
ATOM 642 O O . LEU A 1 83 ? -4.253 6.273 13.831 1.00 98.31 83 LEU A O 1
ATOM 646 N N . MET A 1 84 ? -2.122 5.709 13.430 1.00 96.88 84 MET A N 1
ATOM 647 C CA . MET A 1 84 ? -1.662 5.925 14.806 1.00 96.88 84 MET A CA 1
ATOM 648 C C . MET A 1 84 ? -1.666 7.408 15.194 1.00 96.88 84 MET A C 1
ATOM 650 O O . MET A 1 84 ? -2.068 7.725 16.308 1.00 96.88 84 MET A O 1
ATOM 654 N N . ASP A 1 85 ? -1.321 8.309 14.269 1.00 97.56 85 ASP A N 1
ATOM 655 C CA . ASP A 1 85 ? -1.345 9.767 14.475 1.00 97.56 85 ASP A CA 1
ATOM 656 C C . ASP A 1 85 ? -2.766 10.305 14.735 1.00 97.56 85 ASP A C 1
ATOM 658 O O . ASP A 1 85 ? -2.935 11.431 15.195 1.00 97.56 85 ASP A O 1
ATOM 662 N N . SER A 1 86 ? -3.806 9.507 14.461 1.00 97.00 86 SER A N 1
ATOM 663 C CA . SER A 1 86 ? -5.196 9.844 14.792 1.00 97.00 86 SER A CA 1
ATOM 664 C C . SER A 1 86 ? -5.579 9.589 16.256 1.00 97.00 86 SER A C 1
ATOM 666 O O . SER A 1 86 ? -6.725 9.841 16.627 1.00 97.00 86 SER A O 1
ATOM 668 N N . ASP A 1 87 ? -4.680 9.005 17.058 1.00 95.38 87 ASP A N 1
ATOM 669 C CA . ASP A 1 87 ? -4.904 8.510 18.427 1.00 95.38 87 ASP A CA 1
ATOM 670 C C . ASP A 1 87 ? -6.007 7.437 18.577 1.00 95.38 87 ASP A C 1
ATOM 672 O O . ASP A 1 87 ? -6.244 6.929 19.677 1.00 95.38 87 ASP A O 1
ATOM 676 N N . LYS A 1 88 ? -6.664 7.028 17.481 1.00 96.75 88 LYS A N 1
ATOM 677 C CA . LYS A 1 88 ? -7.709 5.989 17.480 1.00 96.75 88 LYS A CA 1
ATOM 678 C C . LYS A 1 88 ? -7.175 4.570 17.322 1.00 96.75 88 LYS A C 1
ATOM 680 O O . LYS A 1 88 ? -7.915 3.621 17.562 1.00 96.75 88 LYS A O 1
ATOM 685 N N . TYR A 1 89 ? -5.919 4.425 16.909 1.00 97.44 89 TYR A N 1
ATOM 686 C CA . TYR A 1 89 ? -5.292 3.135 16.649 1.00 97.44 89 TYR A CA 1
ATOM 687 C C . TYR A 1 89 ? -4.029 2.959 17.476 1.00 97.44 89 TYR A C 1
ATOM 689 O O . TYR A 1 89 ? -3.246 3.887 17.670 1.00 97.44 89 TYR A O 1
ATOM 697 N N . LYS A 1 90 ? -3.815 1.727 17.932 1.00 96.81 90 LYS A N 1
ATOM 698 C CA . LYS A 1 90 ? -2.596 1.287 18.610 1.00 96.81 90 LYS A CA 1
ATOM 699 C C . LYS A 1 90 ? -2.231 -0.095 18.098 1.00 96.81 90 LYS A C 1
ATOM 701 O O . LYS A 1 90 ? -3.099 -0.864 17.699 1.00 96.81 90 LYS A O 1
ATOM 706 N N . SER A 1 91 ? -0.946 -0.416 18.121 1.00 95.81 91 SER A N 1
ATOM 707 C CA . SER A 1 91 ? -0.463 -1.735 17.733 1.00 95.81 91 SER A CA 1
ATOM 708 C C . SER A 1 91 ? 0.775 -2.101 18.534 1.00 95.81 91 SER A C 1
ATOM 710 O O . SER A 1 91 ? 1.638 -1.261 18.777 1.00 95.81 91 SER A O 1
ATOM 712 N N . SER A 1 92 ? 0.856 -3.369 18.918 1.00 94.88 92 SER A N 1
ATOM 713 C CA . SER A 1 92 ? 2.045 -4.017 19.480 1.00 94.88 92 SER A CA 1
ATOM 714 C C . SER A 1 92 ? 2.627 -5.062 18.519 1.00 94.88 92 SER A C 1
ATOM 716 O O . SER A 1 92 ? 3.390 -5.929 18.931 1.00 94.88 92 SER A O 1
ATOM 718 N N . CYS A 1 93 ? 2.239 -5.022 17.240 1.00 96.50 93 CYS A N 1
ATOM 719 C CA . CYS A 1 93 ? 2.634 -6.017 16.251 1.00 96.50 93 CYS A CA 1
ATOM 720 C C . CYS A 1 93 ? 4.047 -5.752 15.703 1.00 96.50 93 CYS A C 1
ATOM 722 O O . CYS A 1 93 ? 4.296 -4.707 15.095 1.00 96.50 93 CYS A O 1
ATOM 724 N N . ASP A 1 94 ? 4.944 -6.733 15.836 1.00 97.94 94 ASP A N 1
ATOM 725 C CA . ASP A 1 94 ? 6.338 -6.638 15.372 1.00 97.94 94 ASP A CA 1
ATOM 726 C C . ASP A 1 94 ? 6.459 -6.367 13.869 1.00 97.94 94 ASP A C 1
ATOM 728 O O . ASP A 1 94 ? 7.339 -5.622 13.436 1.00 97.94 94 ASP A O 1
ATOM 732 N N . SER A 1 95 ? 5.562 -6.929 13.053 1.00 97.56 95 SER A N 1
ATOM 733 C CA . SER A 1 95 ? 5.576 -6.700 11.604 1.00 97.56 95 SER A CA 1
ATOM 734 C C . SER A 1 95 ? 5.248 -5.246 11.259 1.00 97.56 95 SER A C 1
ATOM 736 O O . SER A 1 95 ? 5.844 -4.679 10.338 1.00 97.56 95 SER A O 1
ATOM 738 N N . LEU A 1 96 ? 4.362 -4.610 12.030 1.00 97.50 96 LEU A N 1
ATOM 739 C CA . LEU A 1 96 ? 4.050 -3.193 11.880 1.00 97.50 96 LEU A CA 1
ATOM 740 C C . LEU A 1 96 ? 5.213 -2.323 12.362 1.00 97.50 96 LEU A C 1
ATOM 742 O O . LEU A 1 96 ? 5.589 -1.374 11.676 1.00 97.50 96 LEU A O 1
ATOM 746 N N . PHE A 1 97 ? 5.835 -2.680 13.491 1.00 97.94 97 PHE A N 1
ATOM 747 C CA . PHE A 1 97 ? 7.037 -1.999 13.974 1.00 97.94 97 PHE A CA 1
ATOM 748 C C . PHE A 1 97 ? 8.157 -2.037 12.925 1.00 97.94 97 PHE A C 1
ATOM 750 O O . PHE A 1 97 ? 8.695 -0.990 12.564 1.00 97.94 97 PHE A O 1
ATOM 757 N N . ALA A 1 98 ? 8.455 -3.213 12.365 1.00 98.31 98 ALA A N 1
ATOM 758 C CA . ALA A 1 98 ? 9.440 -3.370 11.298 1.00 98.31 98 ALA A CA 1
ATOM 759 C C . ALA A 1 98 ? 9.087 -2.530 10.057 1.00 98.31 98 ALA A C 1
ATOM 761 O O . ALA A 1 98 ? 9.955 -1.861 9.501 1.00 98.31 98 ALA A O 1
ATOM 762 N N . SER A 1 99 ? 7.810 -2.502 9.666 1.00 98.38 99 SER A N 1
ATOM 763 C CA . SER A 1 99 ? 7.303 -1.692 8.548 1.00 98.38 99 SER A CA 1
ATOM 764 C C . SER A 1 99 ? 7.564 -0.193 8.744 1.00 98.38 99 SER A C 1
ATOM 766 O O . SER A 1 99 ? 8.041 0.488 7.835 1.00 98.38 99 SER A O 1
ATOM 768 N N . ILE A 1 100 ? 7.332 0.321 9.955 1.00 98.12 100 ILE A N 1
ATOM 769 C CA . ILE A 1 100 ? 7.610 1.720 10.312 1.00 98.12 100 ILE A CA 1
ATOM 770 C C . ILE A 1 100 ? 9.117 2.008 10.290 1.00 98.12 100 ILE A C 1
ATOM 772 O O . ILE A 1 100 ? 9.524 3.076 9.834 1.00 98.12 100 ILE A O 1
ATOM 776 N N . GLN A 1 101 ? 9.961 1.077 10.749 1.00 98.19 101 GLN A N 1
ATOM 777 C CA . GLN A 1 101 ? 11.419 1.249 10.683 1.00 98.19 101 GLN A CA 1
ATOM 778 C C . GLN A 1 101 ? 11.929 1.261 9.238 1.00 98.19 101 GLN A C 1
ATOM 780 O O . GLN A 1 101 ? 12.768 2.092 8.901 1.00 98.19 101 GLN A O 1
ATOM 785 N N . LEU A 1 102 ? 11.402 0.397 8.364 1.00 97.75 102 LEU A N 1
ATOM 786 C CA . LEU A 1 102 ? 11.741 0.403 6.936 1.00 97.75 102 LEU A CA 1
ATOM 787 C C . LEU A 1 102 ? 11.383 1.741 6.280 1.00 97.75 102 LEU A C 1
ATOM 789 O O . LEU A 1 102 ? 12.204 2.301 5.556 1.00 97.75 102 LEU A O 1
ATOM 793 N N . LEU A 1 103 ? 10.197 2.280 6.581 1.00 98.00 103 LEU A N 1
ATOM 794 C CA . LEU A 1 103 ? 9.798 3.610 6.123 1.00 98.00 103 LEU A CA 1
ATOM 795 C C . LEU A 1 103 ? 10.729 4.706 6.659 1.00 98.00 103 LEU A C 1
ATOM 797 O O . LEU A 1 103 ? 11.148 5.575 5.904 1.00 98.00 103 LEU A O 1
ATOM 801 N N . LYS A 1 104 ? 11.081 4.686 7.948 1.00 97.25 104 LYS A N 1
ATOM 802 C CA . LYS A 1 104 ? 12.006 5.680 8.521 1.00 97.25 104 LYS A CA 1
ATOM 803 C C . LYS A 1 104 ? 13.377 5.621 7.848 1.00 97.25 104 LYS A C 1
ATOM 805 O O . LYS A 1 104 ? 13.909 6.653 7.456 1.00 97.25 104 LYS A O 1
ATOM 810 N N . ASN A 1 105 ? 13.902 4.416 7.640 1.00 96.62 105 ASN A N 1
ATOM 811 C CA . ASN A 1 105 ? 15.201 4.189 7.008 1.00 96.62 105 ASN A CA 1
ATOM 812 C C . ASN A 1 105 ? 15.247 4.623 5.539 1.00 96.62 105 ASN A C 1
ATOM 814 O O . ASN A 1 105 ? 16.334 4.840 5.005 1.00 96.62 105 ASN A O 1
ATOM 818 N N . SER A 1 106 ? 14.092 4.766 4.885 1.00 94.44 106 SER A N 1
ATOM 819 C CA . SER A 1 106 ? 14.037 5.277 3.521 1.00 94.44 106 SER A CA 1
ATOM 820 C C . SER A 1 106 ? 14.331 6.775 3.425 1.00 94.44 106 SER A C 1
ATOM 822 O O . SER A 1 106 ? 14.514 7.273 2.316 1.00 94.44 106 SER A O 1
ATOM 824 N N . ASN A 1 107 ? 14.338 7.507 4.549 1.00 92.12 107 ASN A N 1
ATOM 825 C CA . ASN A 1 107 ? 14.629 8.943 4.626 1.00 92.12 107 ASN A CA 1
ATOM 826 C C . ASN A 1 107 ? 13.836 9.793 3.613 1.00 92.12 107 ASN A C 1
ATOM 828 O O . ASN A 1 107 ? 14.350 10.760 3.057 1.00 92.12 107 ASN A O 1
ATOM 832 N N . GLY A 1 108 ? 12.585 9.410 3.336 1.00 91.31 108 GLY A N 1
ATOM 833 C CA . GLY A 1 108 ? 11.716 10.105 2.380 1.00 91.31 108 GLY A CA 1
ATOM 834 C C . GLY A 1 108 ? 12.010 9.849 0.894 1.00 91.31 108 GLY A C 1
ATOM 835 O O . GLY A 1 108 ? 11.210 10.254 0.056 1.00 91.31 108 GLY A O 1
ATOM 836 N N . ASP A 1 109 ? 13.080 9.129 0.543 1.00 94.38 109 ASP A N 1
ATOM 837 C CA . ASP A 1 109 ? 13.413 8.782 -0.845 1.00 94.38 109 ASP A CA 1
ATOM 838 C C . ASP A 1 109 ? 13.204 7.287 -1.115 1.00 94.38 109 ASP A C 1
ATOM 840 O O . ASP A 1 109 ? 14.135 6.483 -1.213 1.00 94.38 109 ASP A O 1
ATOM 844 N N . LEU A 1 110 ? 11.931 6.906 -1.252 1.00 96.06 110 LEU A N 1
ATOM 845 C CA . LEU A 1 110 ? 11.539 5.525 -1.541 1.00 96.06 110 LEU A CA 1
ATOM 846 C C . LEU A 1 110 ? 12.130 5.011 -2.850 1.00 96.06 110 LEU A C 1
ATOM 848 O O . LEU A 1 110 ? 12.477 3.832 -2.963 1.00 96.06 110 LEU A O 1
ATOM 852 N N . PHE A 1 111 ? 12.228 5.881 -3.858 1.00 95.06 111 PHE A N 1
ATOM 853 C CA . PHE A 1 111 ? 12.679 5.468 -5.176 1.00 95.06 111 PHE A CA 1
ATOM 854 C C . PHE A 1 111 ? 14.129 4.995 -5.125 1.00 95.06 111 PHE A C 1
ATOM 856 O O . PHE A 1 111 ? 14.412 3.924 -5.672 1.00 95.06 111 PHE A O 1
ATOM 863 N N . ASN A 1 112 ? 15.015 5.748 -4.471 1.00 94.75 112 ASN A N 1
ATOM 864 C CA . ASN A 1 112 ? 16.419 5.376 -4.338 1.00 94.75 112 ASN A CA 1
ATOM 865 C C . ASN A 1 112 ? 16.640 4.314 -3.259 1.00 94.75 112 ASN A C 1
ATOM 867 O O . ASN A 1 112 ? 17.410 3.385 -3.498 1.00 94.75 112 ASN A O 1
ATOM 871 N N . TYR A 1 113 ? 15.920 4.370 -2.134 1.00 96.25 113 TYR A N 1
ATOM 872 C CA . TYR A 1 113 ? 16.012 3.354 -1.079 1.00 96.25 113 TYR A CA 1
ATOM 873 C C . TYR A 1 113 ? 15.727 1.940 -1.603 1.00 96.25 113 TYR A C 1
ATOM 875 O O . TYR A 1 113 ? 16.425 0.982 -1.278 1.00 96.25 113 TYR A O 1
ATOM 883 N N . LEU A 1 114 ? 14.735 1.810 -2.486 1.00 95.62 114 LEU A N 1
ATOM 884 C CA . LEU A 1 114 ? 14.363 0.531 -3.086 1.00 95.62 114 LEU A CA 1
ATOM 885 C C . LEU A 1 114 ? 15.248 0.118 -4.266 1.00 95.62 114 LEU A C 1
ATOM 887 O O . LEU A 1 114 ? 15.019 -0.958 -4.808 1.00 95.62 114 LEU A O 1
ATOM 891 N N . SER A 1 115 ? 16.225 0.925 -4.694 1.00 93.31 115 SER A N 1
ATOM 892 C CA . SER A 1 115 ? 17.026 0.661 -5.905 1.00 93.31 115 SER A CA 1
ATOM 893 C C . SER A 1 115 ? 17.690 -0.719 -5.904 1.00 93.31 115 SER A C 1
ATOM 895 O O . SER A 1 115 ? 17.770 -1.365 -6.954 1.00 93.31 115 SER A O 1
ATOM 897 N N . ASP A 1 116 ? 18.076 -1.201 -4.720 1.00 90.19 116 ASP A N 1
ATOM 898 C CA . ASP A 1 116 ? 18.706 -2.501 -4.544 1.00 90.19 116 ASP A CA 1
ATOM 899 C C . ASP A 1 116 ? 17.745 -3.672 -4.287 1.00 90.19 116 ASP A C 1
ATOM 901 O O . ASP A 1 116 ? 18.182 -4.831 -4.274 1.00 90.19 116 ASP A O 1
ATOM 905 N N . SER A 1 117 ? 16.442 -3.405 -4.135 1.00 92.94 117 SER A N 1
ATOM 906 C CA . SER A 1 117 ? 15.444 -4.438 -3.854 1.00 92.94 117 SER A CA 1
ATOM 907 C C . SER A 1 117 ? 15.273 -5.398 -5.036 1.00 92.94 117 SER A C 1
ATOM 909 O O . SER A 1 117 ? 15.387 -5.026 -6.207 1.00 92.94 117 SER A O 1
ATOM 911 N N . SER A 1 118 ? 14.983 -6.666 -4.738 1.00 91.25 118 SER A N 1
ATOM 912 C CA . SER A 1 118 ? 14.853 -7.720 -5.752 1.00 91.25 118 SER A CA 1
ATOM 913 C C . SER A 1 118 ? 13.765 -7.407 -6.784 1.00 91.25 118 SER A C 1
ATOM 915 O O . SER A 1 118 ? 13.992 -7.541 -7.991 1.00 91.25 118 SER A O 1
ATOM 917 N N . HIS A 1 119 ? 12.600 -6.939 -6.327 1.00 89.06 119 HIS A N 1
ATOM 918 C CA . HIS A 1 119 ? 11.511 -6.562 -7.218 1.00 89.06 119 HIS A CA 1
ATOM 919 C C . HIS A 1 119 ? 11.864 -5.314 -8.035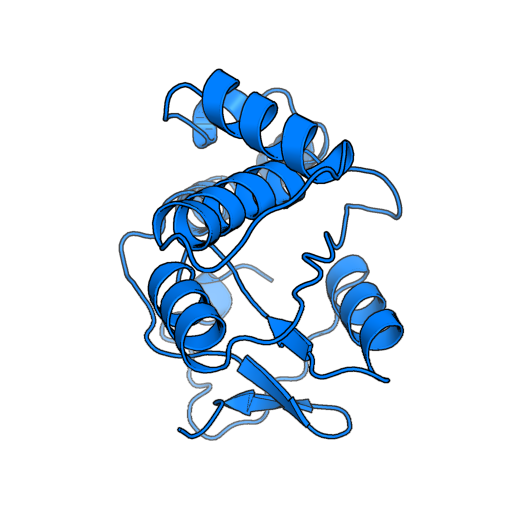 1.00 89.06 119 HIS A C 1
ATOM 921 O O . HIS A 1 119 ? 11.627 -5.292 -9.245 1.00 89.06 119 HIS A O 1
ATOM 927 N N . ARG A 1 120 ? 12.539 -4.3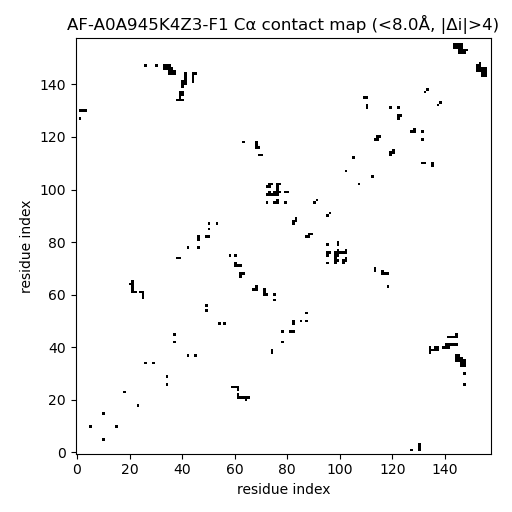24 -7.436 1.00 91.25 120 ARG A N 1
ATOM 928 C CA . ARG A 1 120 ? 12.961 -3.121 -8.156 1.00 91.25 120 ARG A CA 1
ATOM 929 C C . ARG A 1 120 ? 13.998 -3.400 -9.238 1.00 91.25 120 ARG A C 1
ATOM 931 O O . ARG A 1 120 ? 13.855 -2.891 -10.350 1.00 91.25 120 ARG A O 1
ATOM 938 N N . LYS A 1 121 ? 14.994 -4.248 -8.963 1.00 91.31 121 LYS A N 1
ATOM 939 C CA . LYS A 1 121 ? 15.986 -4.690 -9.961 1.00 91.31 121 LYS A CA 1
ATOM 940 C C . LYS A 1 121 ? 15.316 -5.331 -11.176 1.00 91.31 121 LYS A C 1
ATOM 942 O O . LYS A 1 121 ? 15.704 -5.058 -12.310 1.00 91.31 121 LYS A O 1
ATOM 947 N N . ARG A 1 122 ? 14.268 -6.130 -10.952 1.00 89.12 122 ARG A N 1
ATOM 948 C CA . ARG A 1 122 ? 13.458 -6.705 -12.033 1.00 89.12 122 ARG A CA 1
ATOM 949 C C . ARG A 1 122 ? 12.667 -5.649 -12.805 1.00 89.12 122 ARG A C 1
ATOM 951 O O . ARG A 1 122 ? 12.660 -5.694 -14.028 1.00 89.12 122 ARG A O 1
ATOM 958 N N . LEU A 1 123 ? 11.967 -4.733 -12.136 1.00 87.44 123 LEU A N 1
ATOM 959 C CA . LEU A 1 123 ? 11.188 -3.702 -12.840 1.00 87.44 123 LEU A CA 1
ATOM 960 C C . LEU A 1 123 ? 12.092 -2.822 -13.712 1.00 87.44 123 LEU A C 1
ATOM 962 O O . LEU A 1 123 ? 11.745 -2.516 -14.852 1.00 87.44 123 LEU A O 1
ATOM 966 N N . LYS A 1 124 ? 13.300 -2.516 -13.227 1.00 85.56 124 LYS A N 1
ATOM 967 C CA . LYS A 1 124 ? 14.331 -1.834 -14.012 1.00 85.56 124 LYS A CA 1
ATOM 968 C C . LYS A 1 124 ? 14.736 -2.619 -15.263 1.00 85.56 124 LYS A C 1
ATOM 970 O O . LYS A 1 124 ? 14.808 -2.034 -16.340 1.00 85.56 124 LYS A O 1
ATOM 975 N N . SER A 1 125 ? 14.943 -3.937 -15.166 1.00 86.31 125 SER A N 1
ATOM 976 C CA . SER A 1 125 ? 15.276 -4.755 -16.346 1.00 86.31 125 SER A CA 1
ATOM 977 C C . SER A 1 125 ? 14.140 -4.839 -17.373 1.00 86.31 125 SER A C 1
ATOM 979 O O . SER A 1 125 ? 14.399 -5.083 -18.550 1.00 86.31 125 SER A O 1
ATOM 981 N N . LEU A 1 126 ? 12.898 -4.579 -16.952 1.00 87.50 126 LEU A N 1
ATOM 982 C CA . LEU A 1 126 ? 11.716 -4.471 -17.812 1.00 87.50 126 LEU A CA 1
ATOM 983 C C . LEU A 1 126 ? 11.449 -3.042 -18.319 1.00 87.50 126 LEU A C 1
ATOM 985 O O . LEU A 1 126 ? 10.441 -2.828 -18.984 1.00 87.50 126 LEU A O 1
ATOM 989 N N . LYS A 1 127 ? 12.332 -2.073 -18.029 1.00 89.94 127 LYS A N 1
ATOM 990 C CA . LYS A 1 127 ? 12.163 -0.643 -18.356 1.00 89.94 127 LYS A CA 1
ATOM 991 C C . LYS A 1 127 ? 10.903 -0.006 -17.739 1.00 89.94 127 LYS A C 1
ATOM 993 O O . LYS A 1 127 ? 10.344 0.923 -18.303 1.00 89.94 127 LYS A O 1
ATOM 998 N N . MET A 1 128 ? 10.482 -0.474 -16.561 1.00 89.62 128 MET A N 1
ATOM 999 C CA . MET A 1 128 ? 9.300 0.012 -15.823 1.00 89.62 128 MET A CA 1
ATOM 1000 C C . MET A 1 128 ? 9.679 0.997 -14.698 1.00 89.62 128 MET A C 1
ATOM 1002 O O . MET A 1 128 ? 9.134 0.957 -13.591 1.00 89.62 128 MET A O 1
ATOM 1006 N N . GLU A 1 129 ? 10.680 1.852 -14.930 1.00 91.44 129 GLU A N 1
ATOM 1007 C CA . GLU A 1 129 ? 11.107 2.825 -13.914 1.00 91.44 129 GLU A CA 1
ATOM 1008 C C . GLU A 1 129 ? 10.043 3.897 -13.668 1.00 91.44 129 GLU A C 1
ATOM 1010 O O . GLU A 1 129 ? 9.796 4.232 -12.509 1.00 91.44 129 GLU A O 1
ATOM 1015 N N . ASP A 1 130 ? 9.376 4.371 -14.722 1.00 93.25 130 ASP A N 1
ATOM 1016 C CA . ASP A 1 130 ? 8.321 5.383 -14.616 1.00 93.25 130 ASP A CA 1
ATOM 1017 C C . ASP A 1 130 ? 7.119 4.861 -13.828 1.00 93.25 130 ASP A C 1
ATOM 1019 O O . ASP A 1 130 ? 6.642 5.546 -12.923 1.00 93.25 130 ASP A O 1
ATOM 1023 N N . ASP A 1 131 ? 6.696 3.615 -14.075 1.00 94.00 131 ASP A N 1
ATOM 1024 C CA . ASP A 1 131 ? 5.680 2.927 -13.267 1.00 94.00 131 ASP A CA 1
ATOM 1025 C C . ASP A 1 131 ? 6.061 2.944 -11.790 1.00 94.00 131 ASP A C 1
ATOM 1027 O O . ASP A 1 131 ? 5.241 3.223 -10.918 1.00 94.00 131 ASP A O 1
ATOM 1031 N N . THR A 1 132 ? 7.334 2.672 -11.501 1.00 93.81 132 THR A N 1
ATOM 1032 C CA . THR A 1 132 ? 7.809 2.629 -10.124 1.00 93.81 132 THR A CA 1
ATOM 1033 C C . THR A 1 132 ? 7.806 4.015 -9.483 1.00 93.81 132 THR A C 1
ATOM 1035 O O . THR A 1 132 ? 7.398 4.147 -8.331 1.00 93.81 132 THR A O 1
ATOM 1038 N N . ARG A 1 133 ? 8.233 5.059 -10.210 1.00 95.19 133 ARG A N 1
ATOM 1039 C CA . ARG A 1 133 ? 8.158 6.450 -9.727 1.00 95.19 133 ARG A CA 1
ATOM 1040 C C . ARG A 1 133 ? 6.720 6.824 -9.409 1.00 95.19 133 ARG A C 1
ATOM 1042 O O . ARG A 1 133 ? 6.452 7.302 -8.312 1.00 95.19 133 ARG A O 1
ATOM 1049 N N . PHE A 1 134 ? 5.815 6.534 -10.338 1.00 95.56 134 PHE A N 1
ATOM 1050 C CA . PHE A 1 134 ? 4.396 6.804 -10.183 1.00 95.56 134 PHE A CA 1
ATOM 1051 C C . PHE A 1 134 ? 3.804 6.067 -8.978 1.00 95.56 134 PHE A C 1
ATOM 1053 O O . PHE A 1 134 ? 3.114 6.675 -8.170 1.00 95.56 134 PHE A O 1
ATOM 1060 N N . CYS A 1 135 ? 4.087 4.773 -8.814 1.00 95.50 135 CYS A N 1
ATOM 1061 C CA . CYS A 1 135 ? 3.537 3.993 -7.708 1.00 95.50 135 CYS A CA 1
ATOM 1062 C C . CYS A 1 135 ? 4.077 4.415 -6.336 1.00 95.50 135 CYS A C 1
ATOM 1064 O O . CYS A 1 135 ? 3.332 4.317 -5.367 1.00 95.50 135 CYS A O 1
ATOM 1066 N N . LEU A 1 136 ? 5.335 4.860 -6.232 1.00 96.06 136 LEU A N 1
ATOM 1067 C CA . LEU A 1 136 ? 5.948 5.262 -4.957 1.00 96.06 136 LEU A CA 1
ATOM 1068 C C . LEU A 1 136 ? 5.658 6.717 -4.573 1.00 96.06 136 LEU A C 1
ATOM 1070 O O . LEU A 1 136 ? 5.612 7.038 -3.390 1.00 96.06 136 LEU A O 1
ATOM 1074 N N . SER A 1 137 ? 5.497 7.598 -5.558 1.00 95.50 137 SER A N 1
ATOM 1075 C CA . SER A 1 137 ? 5.204 9.016 -5.351 1.00 95.50 137 SER A CA 1
ATOM 1076 C C . SER A 1 137 ? 4.320 9.525 -6.493 1.00 95.50 137 SER A C 1
ATOM 1078 O O . SER A 1 137 ? 4.805 10.151 -7.442 1.00 95.50 137 SER A O 1
ATOM 1080 N N . PRO A 1 138 ? 3.016 9.201 -6.463 1.00 94.50 138 PRO A N 1
ATOM 1081 C CA . PRO A 1 138 ? 2.117 9.584 -7.535 1.00 94.50 138 PRO A CA 1
ATOM 1082 C C . PRO A 1 138 ? 1.934 11.110 -7.544 1.00 94.50 138 PRO A C 1
ATOM 1084 O O . PRO A 1 138 ? 1.677 11.701 -6.494 1.00 94.50 138 PRO A O 1
ATOM 1087 N N . PRO A 1 139 ? 1.995 11.764 -8.719 1.00 93.69 139 PRO A N 1
ATOM 1088 C CA . PRO A 1 139 ? 1.799 13.213 -8.840 1.00 93.69 139 PRO A CA 1
ATOM 1089 C C . PRO A 1 139 ? 0.333 13.637 -8.649 1.00 93.69 139 PRO A C 1
ATOM 1091 O O . PRO A 1 139 ? 0.022 14.824 -8.643 1.00 93.69 139 PRO A O 1
ATOM 1094 N N . ILE A 1 140 ? -0.573 12.666 -8.531 1.00 93.69 140 ILE A N 1
ATOM 1095 C CA . ILE A 1 140 ? -2.010 12.855 -8.356 1.00 93.69 140 ILE A CA 1
ATOM 1096 C C . ILE A 1 140 ? -2.498 12.036 -7.165 1.00 93.69 140 ILE A C 1
ATOM 1098 O O . ILE A 1 140 ? -1.907 11.018 -6.801 1.00 93.69 140 ILE A O 1
ATOM 1102 N N . LYS A 1 141 ? -3.621 12.461 -6.591 1.00 95.31 141 LYS A N 1
ATOM 1103 C CA . LYS A 1 141 ? -4.323 11.745 -5.528 1.00 95.31 141 LYS A CA 1
ATOM 1104 C C . LYS A 1 141 ? -5.695 11.317 -6.029 1.00 95.31 141 LYS A C 1
ATOM 1106 O O . LYS A 1 141 ? -6.341 12.039 -6.786 1.00 95.31 141 LYS A O 1
ATOM 1111 N N . SER A 1 142 ? -6.127 10.13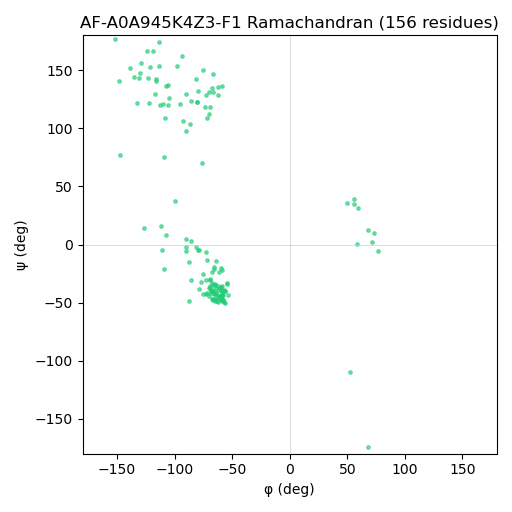5 -5.616 1.00 95.38 142 SER A N 1
ATOM 1112 C CA . SER A 1 142 ? -7.447 9.588 -5.903 1.00 95.38 142 SER A CA 1
ATOM 1113 C C . SER A 1 142 ? -8.302 9.612 -4.642 1.00 95.38 142 SER A C 1
ATOM 1115 O O . SER A 1 142 ? -7.846 9.218 -3.571 1.00 95.38 142 SER A O 1
ATOM 1117 N N . SER A 1 143 ? -9.558 10.029 -4.786 1.00 96.06 143 SER A N 1
ATOM 1118 C CA . SER A 1 143 ? -10.587 9.931 -3.746 1.00 96.06 143 SER A CA 1
ATOM 1119 C C . SER A 1 143 ? -11.306 8.575 -3.740 1.00 96.06 143 SER A C 1
ATOM 1121 O O . SER A 1 143 ? -12.237 8.379 -2.966 1.00 96.06 143 SER A O 1
ATOM 1123 N N . ILE A 1 144 ? -10.901 7.638 -4.604 1.00 96.25 144 ILE A N 1
ATOM 1124 C CA . ILE A 1 144 ? -11.562 6.343 -4.764 1.00 96.25 144 ILE A CA 1
ATOM 1125 C C . ILE A 1 144 ? -10.941 5.312 -3.819 1.00 96.25 144 ILE A C 1
ATOM 1127 O O . ILE A 1 144 ? -9.728 5.079 -3.825 1.00 96.25 144 ILE A O 1
ATOM 1131 N N . ILE A 1 145 ? -11.802 4.620 -3.075 1.00 98.06 145 ILE A N 1
ATOM 1132 C CA . ILE A 1 145 ? -11.458 3.409 -2.328 1.00 98.06 145 ILE A CA 1
ATOM 1133 C C . ILE A 1 145 ? -12.112 2.224 -3.041 1.00 98.06 145 ILE A C 1
ATOM 1135 O O . ILE A 1 145 ? -13.336 2.106 -3.011 1.00 98.06 145 ILE A O 1
ATOM 1139 N N . PRO A 1 146 ? -11.349 1.343 -3.708 1.00 97.19 146 PRO A N 1
ATOM 1140 C CA . PRO A 1 146 ? -11.912 0.107 -4.229 1.00 97.19 146 PRO A CA 1
ATOM 1141 C C . PRO A 1 146 ? -12.208 -0.869 -3.083 1.00 97.19 146 PRO A C 1
ATOM 1143 O O . PRO A 1 146 ? -11.324 -1.149 -2.270 1.00 97.19 146 PRO A O 1
ATOM 1146 N N . ILE A 1 147 ? -13.429 -1.402 -3.042 1.00 97.94 147 ILE A N 1
ATOM 1147 C CA . ILE A 1 147 ? -13.893 -2.427 -2.098 1.00 97.94 147 ILE A CA 1
ATOM 1148 C C . ILE A 1 147 ? -14.266 -3.708 -2.849 1.00 97.94 147 ILE A C 1
ATOM 1150 O O . ILE A 1 147 ? -14.870 -3.658 -3.922 1.00 97.94 147 ILE A O 1
ATOM 1154 N N . LEU A 1 148 ? -13.930 -4.864 -2.279 1.00 97.38 148 LEU A N 1
ATOM 1155 C CA . LEU A 1 148 ? -14.387 -6.160 -2.764 1.00 97.38 148 LEU A CA 1
ATOM 1156 C C . LEU A 1 148 ? -15.870 -6.349 -2.419 1.00 97.38 148 LEU A C 1
ATOM 1158 O O . LEU A 1 148 ? -16.242 -6.399 -1.247 1.00 97.38 148 LEU A O 1
ATOM 1162 N N . LYS A 1 149 ? -16.713 -6.495 -3.442 1.00 95.88 149 LYS A N 1
ATOM 1163 C CA . LYS A 1 149 ? -18.095 -6.969 -3.313 1.00 95.88 149 LYS A CA 1
ATOM 1164 C C . LYS A 1 149 ? -18.261 -8.211 -4.183 1.00 95.88 149 LYS A C 1
ATOM 1166 O O . LYS A 1 149 ? -18.033 -8.153 -5.390 1.00 95.88 149 LYS A O 1
ATOM 1171 N N . ALA A 1 150 ? -18.661 -9.320 -3.559 1.00 91.06 150 ALA A N 1
ATOM 1172 C CA . ALA A 1 150 ? -18.660 -10.646 -4.176 1.00 91.06 150 ALA A CA 1
ATOM 1173 C C . ALA A 1 150 ? -17.279 -10.985 -4.776 1.00 91.06 150 ALA A C 1
ATOM 1175 O O . ALA A 1 150 ? -16.320 -11.185 -4.037 1.00 91.06 150 ALA A O 1
ATOM 1176 N N . ASP A 1 151 ? -17.166 -11.017 -6.100 1.00 90.00 151 ASP A N 1
ATOM 1177 C CA . ASP A 1 151 ? -15.966 -11.376 -6.855 1.00 90.00 151 ASP A CA 1
ATOM 1178 C C . ASP A 1 151 ? -15.289 -10.175 -7.543 1.00 90.00 151 ASP A C 1
ATOM 1180 O O . ASP A 1 151 ? -14.369 -10.356 -8.343 1.00 90.00 151 ASP A O 1
ATOM 1184 N N . LYS A 1 152 ? -15.733 -8.940 -7.260 1.00 94.75 152 LYS A N 1
ATOM 1185 C CA . LYS A 1 152 ? -15.310 -7.734 -7.990 1.00 94.75 152 LYS A CA 1
ATOM 1186 C C . LYS A 1 152 ? -14.887 -6.607 -7.063 1.00 94.75 152 LYS A C 1
ATOM 1188 O O . LYS A 1 152 ? -15.501 -6.365 -6.028 1.00 94.75 152 LYS A O 1
ATOM 1193 N N . LEU A 1 153 ? -13.868 -5.866 -7.492 1.00 95.81 153 LEU A N 1
ATOM 1194 C CA . LEU A 1 153 ? -13.559 -4.563 -6.917 1.00 95.81 153 LEU A CA 1
ATOM 1195 C C . LEU A 1 153 ? -14.489 -3.518 -7.534 1.00 95.81 153 LEU A C 1
ATOM 1197 O O . LEU A 1 153 ? -14.521 -3.346 -8.753 1.00 95.81 153 LEU A O 1
ATOM 1201 N N . VAL A 1 154 ? -15.233 -2.825 -6.683 1.00 96.50 154 VAL A N 1
ATOM 1202 C CA . VAL A 1 154 ? -16.106 -1.707 -7.052 1.00 96.50 154 VAL A CA 1
ATOM 1203 C C . VAL A 1 154 ? -15.731 -0.476 -6.240 1.00 96.50 154 VAL A C 1
ATOM 1205 O O . VAL A 1 154 ? -14.985 -0.571 -5.267 1.00 96.50 154 VAL A O 1
ATOM 1208 N N . ILE A 1 155 ? -16.232 0.691 -6.631 1.00 96.25 155 ILE A N 1
ATOM 1209 C CA . ILE A 1 155 ? -16.047 1.909 -5.840 1.00 96.25 155 ILE A CA 1
ATOM 1210 C C . ILE A 1 155 ? -16.813 1.744 -4.524 1.00 96.25 155 ILE A C 1
ATOM 1212 O O . ILE A 1 155 ? -17.975 1.332 -4.520 1.00 96.25 155 ILE A O 1
ATOM 1216 N N . LEU A 1 156 ? -16.152 2.035 -3.407 1.00 95.19 156 LEU A N 1
ATOM 1217 C CA . LEU A 1 156 ? -16.814 2.170 -2.122 1.00 95.19 156 LEU A CA 1
ATOM 1218 C C . LEU A 1 156 ? -17.661 3.442 -2.142 1.00 95.19 156 LEU A C 1
ATOM 1220 O O . LEU A 1 156 ? -17.133 4.549 -2.218 1.00 95.19 156 LEU A O 1
ATOM 1224 N N . GLU A 1 157 ? -18.972 3.257 -2.113 1.00 87.50 157 GLU A N 1
ATOM 1225 C CA . GLU A 1 157 ? -19.935 4.335 -1.914 1.00 87.50 157 GLU A CA 1
ATOM 1226 C C . GLU A 1 157 ? -19.992 4.649 -0.415 1.00 87.50 157 GLU A C 1
ATOM 1228 O O . GLU A 1 157 ? -20.014 3.721 0.400 1.00 87.50 157 GLU A O 1
ATOM 1233 N N . GLY A 1 158 ? -19.917 5.941 -0.081 1.00 64.25 158 GLY A N 1
ATOM 1234 C CA . GLY A 1 158 ? -20.022 6.448 1.289 1.00 64.25 158 GLY A CA 1
ATOM 1235 C C . GLY A 1 158 ? -21.458 6.527 1.777 1.00 64.25 158 GLY A C 1
ATOM 1236 O O . GLY A 1 158 ? -22.363 6.646 0.920 1.00 64.25 158 GLY A O 1
#

Sequence (158 aa):
NSPFDYINADVKGKTLVLTTTNGTKAIYNAREHKVITASYINIEVVAKHLIEEHNDVIILCSGWKGVFNLEDPIFAGSLANLLMDSDKYKSSCDSLFASIQLLKNSNGDLFNYLSDSSHRKRLKSLKMEDDTRFCLSPPIKSSIIPILKADKLVILEG

Radius of gyration: 15.79 Å; Cα contacts (8 Å, |Δi|>4): 149; chains: 1; bounding box: 39×29×42 Å

Mean predicted aligned error: 3.48 Å

Secondary structure (DSSP, 8-state):
--GGGTTT-S-TTSPP----HHHHHHHHHHTTS--B---TTTHHHHHHHHHHH----------BTTB--SHHHHHHHHHHHHHHTTTS-----HHHHHHHHHHHHTTT-HHHHGGGSHHHHHHHHTT-HHHHHHHHS-SS-----EEEETTEEEE---

Foldseek 3Di:
DFPVVVVPDPCPPHDDDDDDDQVLVQCVVCVVDWDWDDFPQALVLVLVVCLVVLDDDDQGQSADPPDHWLRSLLRLLVSVCSNVVSVSDDDPDPSNVVSVVSVVVCVPPPLVSCCPTPVNVVCVVVVNSVSVCCRNPNPHHDNFIFIDDPSDTDTDDD

Nearest PDB structures (foldseek):
  1vr0-assembly1_A  TM=9.165E-01  e=9.693E-08  Clostridium acetobutylicum
  2yzo-assembly1_A  TM=9.165E-01  e=1.219E-06  Thermotoga maritima MSB8

pLDDT: mean 93.73, std 5.15, range [64.25, 98.69]

Solvent-accessible surface area (backbone atoms only — not comparable to full-atom values): 9689 Å² total; per-residue (Å²): 140,49,69,68,72,55,60,91,43,98,50,84,96,56,88,81,91,82,88,52,80,34,61,53,50,45,53,62,74,43,60,94,49,95,41,68,63,81,49,67,40,21,42,67,50,49,41,51,50,49,66,70,68,68,64,94,83,81,84,80,66,46,45,49,94,88,37,90,48,73,65,48,39,28,50,46,18,55,51,46,50,57,39,38,76,64,73,81,44,86,82,89,50,65,71,56,52,50,12,39,51,52,38,58,74,28,72,86,39,60,72,66,62,39,54,81,36,74,68,45,48,50,36,51,75,69,70,38,53,65,52,49,48,42,56,74,59,41,97,58,77,42,88,66,42,39,26,60,53,95,94,40,78,40,77,58,79,131